Protein AF-A0A381X6Q1-F1 (afdb_monomer_lite)

Radius of gyration: 13.43 Å; chains: 1; bounding box: 30×31×34 Å

Structure (mmCIF, N/CA/C/O backbone):
data_AF-A0A381X6Q1-F1
#
_entry.id   AF-A0A381X6Q1-F1
#
loop_
_atom_site.group_PDB
_atom_site.id
_atom_site.type_symbol
_atom_site.label_atom_id
_atom_site.label_alt_id
_atom_site.label_comp_id
_atom_site.label_asym_id
_atom_site.label_entity_id
_atom_site.label_seq_id
_atom_site.pdbx_PDB_ins_code
_atom_site.Cartn_x
_atom_site.Cartn_y
_atom_site.Cartn_z
_atom_site.occupancy
_atom_site.B_iso_or_equiv
_atom_site.auth_seq_id
_atom_site.auth_comp_id
_atom_site.auth_asym_id
_atom_site.auth_atom_id
_atom_site.pdbx_PDB_model_num
ATOM 1 N N . MET A 1 1 ? 18.362 16.900 20.092 1.00 34.91 1 MET A N 1
ATOM 2 C CA . MET A 1 1 ? 16.971 16.787 19.602 1.00 34.91 1 MET A CA 1
ATOM 3 C C . MET A 1 1 ? 16.890 17.476 18.249 1.00 34.91 1 MET A C 1
ATOM 5 O O . MET A 1 1 ? 16.656 18.673 18.192 1.00 34.91 1 MET A O 1
ATOM 9 N N . THR A 1 2 ? 17.186 16.768 17.163 1.00 34.94 2 THR A N 1
ATOM 10 C CA . THR A 1 2 ? 17.161 17.327 15.802 1.00 34.94 2 THR A CA 1
ATOM 11 C C . THR A 1 2 ? 16.014 16.676 15.038 1.00 34.94 2 THR A C 1
ATOM 13 O O . THR A 1 2 ? 15.945 15.458 14.898 1.00 34.94 2 THR A O 1
ATOM 16 N N . GLY A 1 3 ? 15.042 17.507 14.662 1.00 37.09 3 GLY A N 1
ATOM 17 C CA . GLY A 1 3 ? 13.767 17.098 14.091 1.00 37.09 3 GLY A CA 1
ATOM 18 C C . GLY A 1 3 ? 13.901 16.489 12.699 1.00 37.09 3 GLY A C 1
ATOM 19 O O . GLY A 1 3 ? 14.555 17.043 11.818 1.00 37.09 3 GLY A O 1
ATOM 20 N N . TRP A 1 4 ? 13.207 15.372 12.515 1.00 35.50 4 TRP A N 1
ATOM 21 C CA . TRP A 1 4 ? 12.996 14.655 11.262 1.00 35.50 4 TRP A CA 1
ATOM 22 C C . TRP A 1 4 ? 12.507 15.580 10.134 1.00 35.50 4 TRP A C 1
ATOM 24 O O . TRP A 1 4 ? 11.309 15.832 9.999 1.00 35.50 4 TRP A O 1
ATOM 34 N N . HIS A 1 5 ? 13.423 16.065 9.297 1.00 43.72 5 HIS A N 1
ATOM 35 C CA . HIS A 1 5 ? 13.102 16.697 8.017 1.00 43.72 5 HIS A CA 1
ATOM 36 C C . HIS A 1 5 ? 13.195 15.643 6.911 1.00 43.72 5 HIS A C 1
ATOM 38 O O . HIS A 1 5 ? 14.213 15.516 6.242 1.00 43.72 5 HIS A O 1
ATOM 44 N N . LEU A 1 6 ? 12.121 14.873 6.723 1.00 51.84 6 LEU A N 1
ATOM 45 C CA . LEU A 1 6 ? 11.899 14.214 5.436 1.00 51.84 6 LEU A CA 1
ATOM 46 C C . LEU A 1 6 ? 11.389 15.281 4.448 1.00 51.84 6 LEU A C 1
ATOM 48 O O . LEU A 1 6 ? 10.566 16.113 4.855 1.00 51.84 6 LEU A O 1
ATOM 52 N N . PRO A 1 7 ? 11.847 15.299 3.183 1.00 51.00 7 PRO A N 1
ATOM 53 C CA . PRO A 1 7 ? 11.327 16.220 2.176 1.00 51.00 7 PRO A CA 1
ATOM 54 C C . PRO A 1 7 ? 9.798 16.083 2.093 1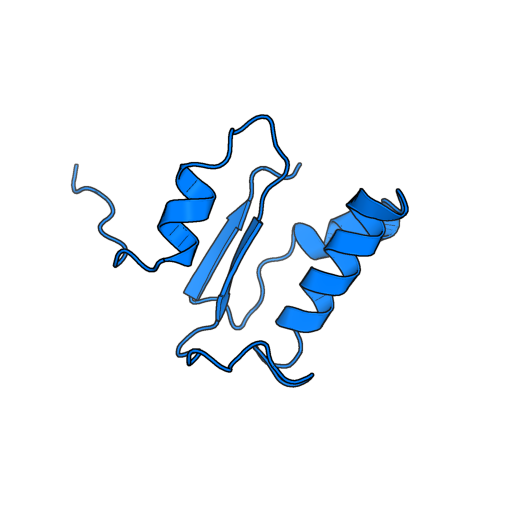.00 51.00 7 PRO A C 1
ATOM 56 O O . PRO A 1 7 ? 9.268 14.973 2.064 1.00 51.00 7 PRO A O 1
ATOM 59 N N . ARG A 1 8 ? 9.066 17.208 2.111 1.00 56.88 8 ARG A N 1
ATOM 60 C CA . ARG A 1 8 ? 7.595 17.210 2.000 1.00 56.88 8 ARG A CA 1
ATOM 61 C C . ARG A 1 8 ? 7.186 16.751 0.601 1.00 56.88 8 ARG A C 1
ATOM 63 O O . ARG A 1 8 ? 6.977 17.570 -0.288 1.00 56.88 8 ARG A O 1
ATOM 70 N N . THR A 1 9 ? 7.034 15.448 0.410 1.00 72.06 9 THR A N 1
ATOM 71 C CA . THR A 1 9 ? 6.320 14.906 -0.748 1.00 72.06 9 THR A CA 1
ATOM 72 C C . THR A 1 9 ? 4.814 15.045 -0.515 1.00 72.06 9 THR A C 1
ATOM 74 O O . THR A 1 9 ? 4.347 14.976 0.627 1.00 72.06 9 THR A O 1
ATOM 77 N N . MET A 1 10 ? 4.033 15.251 -1.583 1.00 73.38 10 MET A N 1
ATOM 78 C CA . MET A 1 10 ? 2.568 15.390 -1.499 1.00 73.38 10 MET A CA 1
ATOM 79 C C . MET A 1 10 ? 1.930 14.216 -0.732 1.00 73.38 10 MET A C 1
ATOM 81 O O . MET A 1 10 ? 1.083 14.435 0.133 1.00 73.38 10 MET A O 1
ATOM 85 N N . GLY A 1 11 ? 2.407 12.989 -0.971 1.00 76.25 11 GLY A N 1
ATOM 86 C CA . GLY A 1 11 ? 1.937 11.788 -0.273 1.00 76.25 11 GLY A CA 1
ATOM 87 C C . GLY A 1 11 ? 2.135 11.847 1.246 1.00 76.25 11 GLY A C 1
ATOM 88 O O . GLY A 1 11 ? 1.211 11.545 2.001 1.00 76.25 11 GLY A O 1
ATOM 89 N N . SER A 1 12 ? 3.296 12.317 1.718 1.00 81.44 12 SER A N 1
ATOM 90 C CA . SER A 1 12 ? 3.581 12.416 3.159 1.00 81.44 12 SER A CA 1
ATOM 91 C C . SER A 1 12 ? 2.682 13.420 3.889 1.00 81.44 12 SER A C 1
ATOM 93 O O . SER A 1 12 ? 2.335 13.202 5.050 1.00 81.44 12 SER A O 1
ATOM 95 N N . SER A 1 13 ? 2.270 14.502 3.219 1.00 85.00 13 SER A N 1
ATOM 96 C CA . SER A 1 13 ? 1.344 15.482 3.798 1.00 85.00 13 SER A CA 1
ATOM 97 C C . SER A 1 13 ? -0.057 14.899 3.969 1.00 85.00 13 SER A C 1
ATOM 99 O O . SER A 1 13 ? -0.681 15.110 5.006 1.00 85.00 13 SER A O 1
ATOM 101 N N . ILE A 1 14 ? -0.544 14.146 2.978 1.00 84.94 14 ILE A N 1
ATOM 102 C CA . ILE A 1 14 ? -1.875 13.523 3.026 1.00 84.94 14 ILE A CA 1
ATOM 103 C C . ILE A 1 14 ? -1.935 12.488 4.159 1.00 84.94 14 ILE A C 1
ATOM 105 O O . ILE A 1 14 ? -2.871 12.501 4.959 1.00 84.94 14 ILE A O 1
ATOM 109 N N . ALA A 1 15 ? -0.902 11.649 4.299 1.00 87.88 15 ALA A N 1
ATOM 110 C CA . ALA A 1 15 ? -0.839 10.640 5.359 1.00 87.88 15 ALA A CA 1
ATOM 111 C C . ALA A 1 15 ? -0.832 11.248 6.777 1.00 87.88 15 ALA A C 1
ATOM 113 O O . ALA A 1 15 ? -1.449 10.697 7.691 1.00 87.88 15 ALA A O 1
ATOM 114 N N . LYS A 1 16 ? -0.169 12.399 6.965 1.00 89.56 16 LYS A N 1
ATOM 115 C CA . LYS A 1 16 ? -0.159 13.133 8.246 1.00 89.56 16 LYS A CA 1
ATOM 116 C C . LYS A 1 16 ? -1.519 13.734 8.595 1.00 89.56 16 LYS A C 1
ATOM 118 O O . LYS A 1 16 ? -1.882 13.753 9.762 1.00 89.56 16 LYS A O 1
ATOM 123 N N . ASN A 1 17 ? -2.257 14.206 7.59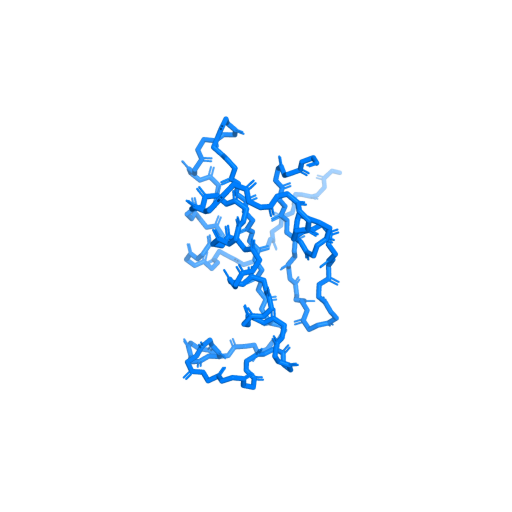3 1.00 93.75 17 ASN A N 1
ATOM 124 C CA . ASN A 1 17 ? -3.569 14.824 7.793 1.00 93.75 17 ASN A CA 1
ATOM 125 C C . ASN A 1 17 ? -4.711 13.795 7.886 1.00 93.75 17 ASN A C 1
ATOM 127 O O . ASN A 1 17 ? -5.829 14.155 8.243 1.00 93.75 17 ASN A O 1
ATOM 131 N N . THR A 1 18 ? -4.446 12.525 7.570 1.00 93.75 18 THR A N 1
ATOM 132 C CA . THR A 1 18 ? -5.407 11.430 7.757 1.00 93.75 18 THR A CA 1
ATOM 133 C C . THR A 1 18 ? -5.486 11.073 9.251 1.00 93.75 18 THR A C 1
ATOM 135 O O . THR A 1 18 ? -4.431 10.807 9.837 1.00 93.75 18 THR A O 1
ATOM 138 N N . PRO A 1 19 ? -6.679 11.041 9.885 1.00 96.75 19 PRO A N 1
ATOM 139 C CA . PRO A 1 19 ? -6.822 10.742 11.313 1.00 96.75 19 PRO A CA 1
ATOM 140 C C . PRO A 1 19 ? -6.157 9.425 11.729 1.00 96.75 19 PRO A C 1
ATOM 142 O O . PRO A 1 19 ? -6.204 8.448 10.987 1.00 96.75 19 PRO A O 1
ATOM 145 N N . GLU A 1 20 ? -5.584 9.366 12.935 1.00 95.06 20 GLU A N 1
ATOM 146 C CA . GLU A 1 20 ? -4.960 8.135 13.456 1.00 95.06 20 GLU A CA 1
ATOM 147 C C . GLU A 1 20 ? -5.961 6.998 13.695 1.00 95.06 20 GLU A C 1
ATOM 149 O O . GLU A 1 20 ? -5.574 5.837 13.691 1.00 95.06 20 GLU A O 1
ATOM 154 N N . SER A 1 21 ? -7.253 7.307 13.842 1.00 96.12 21 SER A N 1
ATOM 155 C CA . SER A 1 21 ? -8.322 6.303 13.915 1.00 96.12 21 SER A CA 1
ATOM 156 C C . SER A 1 21 ? -8.647 5.652 12.566 1.00 96.12 21 SER A C 1
ATOM 158 O O . SER A 1 21 ? -9.391 4.675 12.519 1.00 96.12 21 SER A O 1
ATOM 160 N N . THR A 1 22 ? -8.129 6.192 11.459 1.00 97.31 22 THR A N 1
ATOM 161 C CA . THR A 1 22 ? -8.309 5.623 10.121 1.00 97.31 22 THR A CA 1
ATOM 162 C C . THR A 1 22 ? -7.111 4.737 9.791 1.00 97.31 22 THR A C 1
ATOM 164 O O . THR A 1 22 ? -5.984 5.239 9.824 1.00 97.31 22 THR A O 1
ATOM 167 N N . PRO A 1 23 ? -7.307 3.453 9.437 1.00 97.69 23 PRO A N 1
ATOM 168 C CA . PRO A 1 23 ? -6.218 2.610 8.961 1.00 97.69 23 PRO A CA 1
ATOM 169 C C . PRO A 1 23 ? -5.501 3.276 7.784 1.00 97.69 23 PRO A C 1
ATOM 171 O O . PRO A 1 23 ? -6.132 3.642 6.789 1.00 97.69 23 PRO A O 1
ATOM 174 N N . LYS A 1 24 ? -4.181 3.438 7.886 1.00 97.12 24 LYS A N 1
ATOM 175 C CA . LYS A 1 24 ? -3.351 4.096 6.872 1.00 97.12 24 LYS A CA 1
ATOM 176 C C . LYS A 1 24 ? -1.979 3.450 6.761 1.00 97.12 24 LYS A C 1
ATOM 178 O O . LYS A 1 24 ? -1.391 2.998 7.741 1.00 97.12 24 LYS A O 1
ATOM 183 N N . LEU A 1 25 ? -1.459 3.459 5.541 1.00 96.94 25 LEU A N 1
ATOM 184 C CA . LEU A 1 25 ? -0.121 3.009 5.192 1.00 96.94 25 LEU A CA 1
ATOM 185 C C . LEU A 1 25 ? 0.430 3.943 4.116 1.00 96.94 25 LEU A C 1
ATOM 187 O O . LEU A 1 25 ? -0.251 4.236 3.134 1.00 96.94 25 LEU A O 1
ATOM 191 N N . ILE A 1 26 ? 1.661 4.409 4.299 1.00 96.06 26 ILE A N 1
ATOM 192 C CA . ILE A 1 26 ? 2.432 5.114 3.278 1.00 96.06 26 ILE A CA 1
ATOM 193 C C . ILE A 1 26 ? 3.625 4.253 2.879 1.00 96.06 26 ILE A C 1
ATOM 195 O O . ILE A 1 26 ? 4.379 3.785 3.730 1.00 96.06 26 ILE A O 1
ATOM 199 N N . PHE A 1 27 ? 3.771 4.066 1.571 1.00 95.88 27 PHE A N 1
ATOM 200 C CA . PHE A 1 27 ? 4.886 3.380 0.939 1.00 95.88 27 PHE A CA 1
ATOM 201 C C . PHE A 1 27 ? 5.435 4.276 -0.173 1.00 95.88 27 PHE A C 1
ATOM 203 O O . PHE A 1 27 ? 4.749 4.543 -1.161 1.00 95.88 27 PHE A O 1
ATOM 210 N N . GLU A 1 28 ? 6.659 4.760 0.009 1.00 95.88 28 GLU A N 1
ATOM 211 C CA . GLU A 1 28 ? 7.413 5.486 -1.011 1.00 95.88 28 GLU A CA 1
ATOM 212 C C . GLU A 1 28 ? 8.471 4.556 -1.602 1.00 95.88 28 GLU A C 1
ATOM 214 O O . GLU A 1 28 ? 9.260 3.968 -0.863 1.00 95.88 28 GLU A O 1
ATOM 219 N N . VAL A 1 29 ? 8.473 4.410 -2.927 1.00 95.88 29 VAL A N 1
ATOM 220 C CA . VAL A 1 29 ? 9.469 3.604 -3.641 1.00 95.88 29 VAL A CA 1
ATOM 221 C C . VAL A 1 29 ? 10.759 4.411 -3.775 1.00 95.88 29 VAL A C 1
ATOM 223 O O . VAL A 1 29 ? 10.727 5.529 -4.295 1.00 95.88 29 VAL A O 1
ATOM 226 N N . THR A 1 30 ? 11.888 3.829 -3.374 1.00 95.12 30 THR A N 1
ATOM 227 C CA . THR A 1 30 ? 13.230 4.398 -3.535 1.00 95.12 30 THR A CA 1
ATOM 228 C C . THR A 1 30 ? 13.462 4.812 -4.984 1.00 95.12 30 THR A C 1
ATOM 230 O O . THR A 1 30 ? 13.285 4.013 -5.901 1.00 95.12 30 THR A O 1
ATOM 233 N N . GLU A 1 31 ? 13.816 6.086 -5.185 1.00 93.06 31 GLU A N 1
ATOM 234 C CA . GLU A 1 31 ? 14.040 6.705 -6.504 1.00 93.06 31 GLU A CA 1
ATOM 235 C C . GLU A 1 31 ? 12.835 6.617 -7.470 1.00 93.06 31 GLU A C 1
ATOM 237 O O . GLU A 1 31 ? 12.950 6.846 -8.680 1.00 93.06 31 GLU A O 1
ATOM 242 N N . GLY A 1 32 ? 11.642 6.329 -6.942 1.00 90.75 32 GLY A N 1
ATOM 243 C CA . GLY A 1 32 ? 10.408 6.242 -7.707 1.00 90.75 32 GLY A CA 1
ATOM 244 C C . GLY A 1 32 ? 10.032 7.582 -8.339 1.00 90.75 32 GLY A C 1
ATOM 245 O O . GLY A 1 32 ? 9.860 8.595 -7.664 1.00 90.75 32 GLY A O 1
ATOM 246 N N . LYS A 1 33 ? 9.846 7.593 -9.662 1.00 91.31 33 LYS A N 1
ATOM 247 C CA . LYS A 1 33 ? 9.290 8.753 -10.379 1.00 91.31 33 LYS A CA 1
ATOM 248 C C . LYS A 1 33 ? 7.769 8.797 -10.235 1.00 91.31 33 LYS A C 1
ATOM 250 O O . LYS A 1 33 ? 7.139 7.810 -9.871 1.00 91.31 33 LYS A O 1
ATOM 255 N N . HIS A 1 34 ? 7.155 9.904 -10.649 1.00 92.25 34 HIS A N 1
ATOM 256 C CA . HIS A 1 34 ? 5.700 10.110 -10.585 1.00 92.25 34 HIS A CA 1
ATOM 257 C C . HIS A 1 34 ? 4.857 8.965 -11.191 1.00 92.25 34 HIS A C 1
ATOM 259 O O . HIS A 1 34 ? 3.714 8.759 -10.805 1.00 92.25 34 HIS A O 1
ATOM 265 N N . ARG A 1 35 ? 5.424 8.195 -12.130 1.00 93.94 35 ARG A N 1
ATOM 266 C CA . ARG A 1 35 ? 4.758 7.080 -12.822 1.00 93.94 35 ARG A CA 1
ATOM 267 C C . ARG A 1 35 ? 5.065 5.697 -12.233 1.00 93.94 35 ARG A C 1
ATOM 269 O O . ARG A 1 35 ? 4.653 4.704 -12.827 1.00 93.94 35 ARG A O 1
ATOM 276 N N . VAL A 1 36 ? 5.803 5.607 -11.121 1.00 94.31 36 VAL A N 1
ATOM 277 C CA . VAL A 1 36 ? 6.320 4.333 -10.583 1.00 94.31 36 VAL A CA 1
ATOM 278 C C . VAL A 1 36 ? 5.209 3.321 -10.287 1.00 94.31 36 VAL A C 1
ATOM 280 O O . VAL A 1 36 ? 5.413 2.130 -10.478 1.00 94.31 36 VAL A O 1
ATOM 283 N N . ALA A 1 37 ? 4.013 3.781 -9.917 1.00 94.44 37 ALA A N 1
ATOM 284 C CA . ALA A 1 37 ? 2.868 2.927 -9.603 1.00 94.44 37 ALA A CA 1
ATOM 285 C C . ALA A 1 37 ? 2.001 2.531 -10.819 1.00 94.44 37 ALA A C 1
ATOM 287 O O . ALA A 1 37 ? 1.036 1.790 -10.660 1.00 94.44 37 ALA A O 1
ATOM 288 N N . ASN A 1 38 ? 2.323 2.986 -12.036 1.00 95.31 38 ASN A N 1
ATOM 289 C CA . ASN A 1 38 ? 1.463 2.794 -13.215 1.00 95.31 38 ASN A CA 1
ATOM 290 C C . ASN A 1 38 ? 1.719 1.476 -13.963 1.00 95.31 38 ASN A C 1
ATOM 292 O O . ASN A 1 38 ? 1.202 1.282 -15.061 1.00 95.31 38 ASN A O 1
ATOM 296 N N . SER A 1 39 ? 2.556 0.590 -13.423 1.00 91.00 39 SER A N 1
ATOM 297 C CA . SER A 1 39 ? 2.855 -0.700 -14.042 1.00 91.00 39 SER A CA 1
ATOM 298 C C . SER A 1 39 ? 3.009 -1.798 -12.991 1.00 91.00 39 SER A C 1
ATOM 300 O O . SER A 1 39 ? 3.373 -1.494 -11.851 1.00 91.00 39 SER A O 1
ATOM 302 N N . PRO A 1 40 ? 2.838 -3.075 -13.376 1.00 88.44 40 PRO A N 1
ATOM 303 C CA . PRO A 1 40 ? 3.081 -4.206 -12.482 1.00 88.44 40 PRO A CA 1
ATOM 304 C C . PRO A 1 40 ? 4.515 -4.281 -11.936 1.00 88.44 40 PRO A C 1
ATOM 306 O O . PRO A 1 40 ? 4.744 -4.964 -10.946 1.00 88.44 40 PRO A O 1
ATOM 309 N N . LEU A 1 41 ? 5.479 -3.591 -12.559 1.00 89.06 41 LEU A N 1
ATOM 310 C CA . LEU A 1 41 ? 6.888 -3.590 -12.151 1.00 89.06 41 LEU A CA 1
ATOM 311 C C . LEU A 1 41 ? 7.223 -2.511 -11.109 1.00 89.06 41 LEU A C 1
ATOM 313 O O . LEU A 1 41 ? 8.357 -2.452 -10.636 1.00 89.06 41 LEU A O 1
ATOM 317 N N . GLY A 1 42 ? 6.263 -1.659 -10.735 1.00 92.25 42 GLY A N 1
ATOM 318 C CA . GLY A 1 42 ? 6.465 -0.606 -9.739 1.00 92.25 42 GLY A CA 1
ATOM 319 C C . GLY A 1 42 ? 6.990 -1.152 -8.411 1.00 92.25 42 GLY A C 1
ATOM 320 O O . GLY A 1 42 ? 6.357 -2.021 -7.810 1.00 92.25 42 GLY A O 1
ATOM 321 N N . GLY A 1 43 ? 8.154 -0.664 -7.966 1.00 91.81 43 GLY A N 1
ATOM 322 C CA . GLY A 1 43 ? 8.821 -1.166 -6.758 1.00 91.81 43 GLY A CA 1
ATOM 323 C C . GLY A 1 43 ? 9.088 -2.674 -6.814 1.00 91.81 43 GLY A C 1
ATOM 324 O O . GLY A 1 43 ? 8.797 -3.380 -5.858 1.00 91.81 43 GLY A O 1
ATOM 325 N N . ASN A 1 44 ? 9.527 -3.199 -7.965 1.00 94.19 44 ASN A N 1
ATOM 326 C CA . ASN A 1 44 ? 9.704 -4.640 -8.204 1.00 94.19 44 ASN A CA 1
ATOM 327 C C . ASN A 1 44 ? 8.436 -5.475 -7.921 1.00 94.19 44 ASN A C 1
ATOM 329 O O . ASN A 1 44 ? 8.514 -6.613 -7.463 1.00 94.19 44 ASN A O 1
ATOM 333 N N . GLY A 1 45 ? 7.256 -4.898 -8.173 1.00 95.88 45 GLY A N 1
ATOM 334 C CA . GLY A 1 45 ? 5.952 -5.523 -7.929 1.00 95.88 45 GLY A CA 1
ATOM 335 C C . GLY A 1 45 ? 5.414 -5.357 -6.505 1.00 95.88 45 GLY A C 1
ATOM 336 O O . GLY A 1 45 ? 4.267 -5.723 -6.230 1.00 95.88 45 GLY A O 1
ATOM 337 N N . GLU A 1 46 ? 6.181 -4.755 -5.594 1.00 96.62 46 GLU A N 1
ATOM 338 C CA . GLU A 1 46 ? 5.758 -4.558 -4.205 1.00 96.62 46 GLU A CA 1
ATOM 339 C C . GLU A 1 46 ? 4.605 -3.551 -4.082 1.00 96.62 46 GLU A C 1
ATOM 341 O O . GLU A 1 46 ? 3.762 -3.705 -3.195 1.00 96.62 46 GLU A O 1
ATOM 346 N N .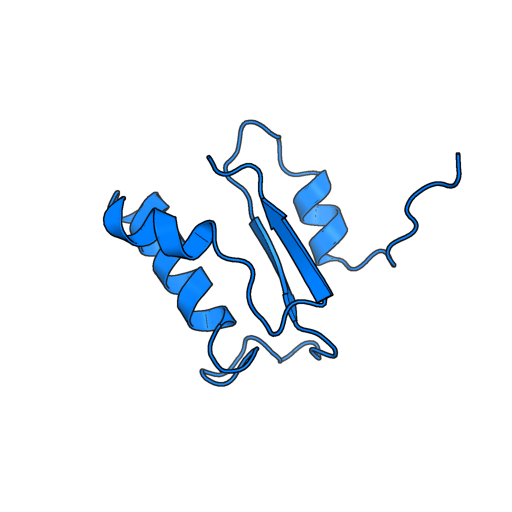 VAL A 1 47 ? 4.496 -2.592 -5.016 1.00 96.81 47 VAL A N 1
ATOM 347 C 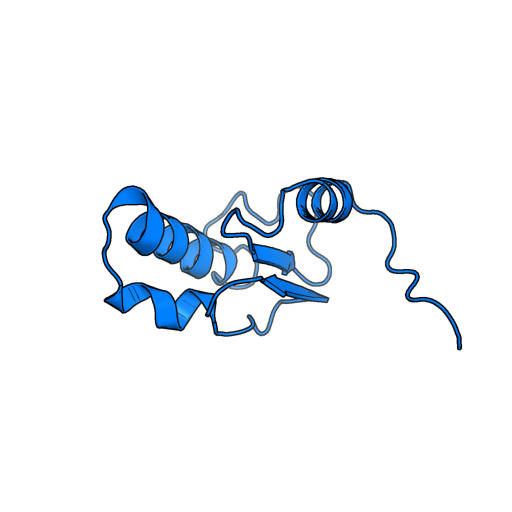CA . VAL A 1 47 ? 3.353 -1.660 -5.093 1.00 96.81 47 VAL A CA 1
ATOM 348 C C . VAL A 1 47 ? 2.050 -2.432 -5.304 1.00 96.81 47 VAL A C 1
ATOM 350 O O . VAL A 1 47 ? 1.091 -2.252 -4.553 1.00 96.81 47 VAL A O 1
ATOM 353 N N . GLY A 1 48 ? 2.023 -3.338 -6.286 1.00 96.75 48 GLY A N 1
ATOM 354 C CA . GLY A 1 48 ? 0.846 -4.158 -6.580 1.00 96.75 48 GLY A CA 1
ATOM 355 C C . GLY A 1 48 ? 0.502 -5.110 -5.435 1.00 96.75 48 GLY A C 1
ATOM 356 O O . GLY A 1 48 ? -0.663 -5.223 -5.052 1.00 96.75 48 GLY A O 1
ATOM 357 N N . ARG A 1 49 ? 1.519 -5.741 -4.830 1.00 97.00 49 ARG A N 1
ATOM 358 C CA . ARG A 1 49 ? 1.347 -6.630 -3.670 1.00 97.00 49 ARG A CA 1
ATOM 359 C C . ARG A 1 49 ? 0.634 -5.923 -2.514 1.00 97.00 49 ARG A C 1
ATOM 361 O O . ARG A 1 49 ? -0.319 -6.477 -1.963 1.00 97.00 49 ARG A O 1
ATOM 368 N N . LEU A 1 50 ? 1.073 -4.714 -2.154 1.00 97.56 50 LEU A N 1
ATOM 369 C CA . LEU A 1 50 ? 0.457 -3.941 -1.073 1.00 97.56 50 LEU A CA 1
ATOM 370 C C . LEU A 1 50 ? -0.934 -3.426 -1.449 1.00 97.56 50 LEU A C 1
ATOM 372 O O . LEU A 1 50 ? -1.849 -3.558 -0.642 1.00 97.56 50 LEU A O 1
ATOM 376 N N . ALA A 1 51 ? -1.123 -2.919 -2.670 1.00 97.00 51 ALA A N 1
ATOM 377 C CA . ALA A 1 51 ? -2.423 -2.426 -3.127 1.00 97.00 51 ALA A CA 1
ATOM 378 C C . ALA A 1 51 ? -3.501 -3.525 -3.102 1.00 97.00 51 ALA A C 1
ATOM 380 O O . ALA A 1 51 ? -4.590 -3.317 -2.571 1.00 97.00 51 ALA A O 1
ATOM 381 N N . ILE A 1 52 ? -3.184 -4.723 -3.605 1.00 97.88 52 ILE A N 1
ATOM 382 C CA . ILE A 1 52 ? -4.109 -5.866 -3.571 1.00 97.88 52 ILE A CA 1
ATOM 383 C C . ILE A 1 52 ? -4.379 -6.292 -2.127 1.00 97.88 52 ILE A C 1
ATOM 385 O O . ILE A 1 52 ? -5.530 -6.517 -1.762 1.00 97.88 52 ILE A O 1
ATOM 389 N N . SER A 1 53 ? -3.342 -6.367 -1.289 1.00 98.50 53 SER A N 1
ATOM 390 C CA . SER A 1 53 ? -3.506 -6.735 0.123 1.00 98.50 53 SER A CA 1
ATOM 391 C C . SER A 1 53 ? -4.389 -5.735 0.875 1.00 98.50 53 SER A C 1
ATOM 393 O O . SER A 1 53 ? -5.195 -6.142 1.707 1.00 98.50 53 SER A O 1
ATOM 395 N N . TRP A 1 54 ? -4.295 -4.443 0.547 1.00 98.62 54 TRP A N 1
ATOM 396 C CA . TRP A 1 54 ? -5.128 -3.392 1.130 1.00 98.62 54 TRP A CA 1
ATOM 397 C C . TRP A 1 54 ? -6.606 -3.601 0.804 1.00 98.62 54 TRP A C 1
ATOM 399 O O . TRP A 1 54 ? -7.446 -3.600 1.702 1.00 98.62 54 TRP A O 1
ATOM 409 N N . LEU A 1 55 ? -6.917 -3.845 -0.473 1.00 98.69 55 LEU A N 1
ATOM 410 C CA . LEU A 1 55 ? -8.281 -4.131 -0.918 1.00 98.69 55 LEU A CA 1
ATOM 411 C C . LEU A 1 55 ? -8.809 -5.426 -0.290 1.00 98.69 55 LEU A C 1
ATOM 413 O O . LEU A 1 55 ? -9.913 -5.437 0.245 1.00 98.69 55 LEU A O 1
ATOM 417 N N . LYS A 1 56 ? -8.009 -6.497 -0.261 1.00 98.81 56 LYS A N 1
ATOM 418 C CA . LYS A 1 56 ? -8.408 -7.753 0.388 1.00 98.81 56 LYS A CA 1
ATOM 419 C C . LYS A 1 56 ? -8.785 -7.556 1.855 1.00 98.81 56 LYS A C 1
ATOM 421 O O . LYS A 1 56 ? -9.816 -8.064 2.280 1.00 98.81 56 LYS A O 1
ATOM 426 N N . VAL A 1 57 ? -8.013 -6.778 2.610 1.00 98.56 57 VAL A N 1
ATOM 427 C CA . VAL A 1 57 ? -8.296 -6.543 4.034 1.00 98.56 57 VAL A CA 1
ATOM 428 C C . VAL A 1 57 ? -9.495 -5.615 4.239 1.00 98.56 57 VAL A C 1
ATOM 430 O O . VAL A 1 57 ? -10.394 -5.959 4.998 1.00 98.56 57 VAL A O 1
ATOM 433 N N . PHE A 1 58 ? -9.523 -4.446 3.594 1.00 98.31 58 PHE A N 1
ATOM 434 C CA . PHE A 1 58 ? -10.480 -3.386 3.946 1.00 98.31 58 PHE A CA 1
ATOM 435 C C . PHE A 1 58 ? -11.740 -3.341 3.081 1.00 98.31 58 PHE A C 1
ATOM 437 O O . PHE A 1 58 ? -12.746 -2.799 3.530 1.00 98.31 58 PHE A O 1
ATOM 444 N N . LEU A 1 59 ? -11.707 -3.898 1.866 1.00 98.38 59 LEU A N 1
ATOM 445 C CA . LEU A 1 59 ? -12.891 -4.012 1.008 1.00 98.38 59 LEU A CA 1
ATOM 446 C C . LEU A 1 59 ? -13.567 -5.377 1.162 1.00 98.38 59 LEU A C 1
ATOM 448 O O . LEU A 1 59 ? -14.790 -5.446 1.225 1.00 98.38 59 LEU A O 1
ATOM 452 N N . GLU A 1 60 ? -12.783 -6.455 1.230 1.00 98.50 60 GLU A N 1
ATOM 453 C CA . GLU A 1 60 ? -13.317 -7.825 1.286 1.00 98.50 60 GLU A CA 1
ATOM 454 C C . GLU A 1 60 ? -13.314 -8.444 2.696 1.00 98.50 60 GLU A C 1
ATOM 456 O O . GLU A 1 60 ? -13.908 -9.501 2.895 1.00 98.50 60 GLU A O 1
ATOM 461 N N . GLY A 1 61 ? -12.658 -7.826 3.686 1.00 98.31 61 GLY A N 1
ATOM 462 C CA . GLY A 1 61 ? -12.573 -8.371 5.049 1.00 98.31 61 GLY A CA 1
ATOM 463 C C . GLY A 1 61 ? -11.652 -9.592 5.196 1.00 98.31 61 GLY A C 1
ATOM 464 O O . GLY A 1 61 ? -11.670 -10.266 6.228 1.00 98.31 61 GLY A O 1
ATOM 465 N N . ASP A 1 62 ? -10.829 -9.900 4.190 1.00 98.56 62 ASP A N 1
ATOM 466 C CA . ASP A 1 62 ? -9.937 -11.058 4.192 1.00 98.56 62 ASP A CA 1
ATOM 467 C C . ASP A 1 62 ? -8.635 -10.770 4.956 1.00 98.56 62 ASP A C 1
ATOM 469 O O . ASP A 1 62 ? -7.599 -10.377 4.404 1.00 98.56 62 ASP A O 1
ATOM 473 N N . ASN A 1 63 ? -8.677 -11.024 6.263 1.00 97.88 63 ASN A N 1
ATOM 474 C CA . ASN A 1 63 ? -7.545 -10.808 7.164 1.00 97.88 63 ASN A CA 1
ATOM 475 C C . ASN A 1 63 ? -6.317 -11.689 6.873 1.00 97.88 63 ASN A C 1
ATOM 477 O O . ASN A 1 63 ? -5.234 -11.381 7.376 1.00 97.88 63 ASN A O 1
ATOM 481 N N . ARG A 1 64 ? -6.407 -12.723 6.021 1.00 97.94 64 ARG A N 1
ATOM 482 C CA . ARG A 1 64 ? -5.230 -13.526 5.625 1.00 97.94 64 ARG A CA 1
ATOM 483 C C . ARG A 1 64 ? -4.170 -12.678 4.917 1.00 97.94 64 ARG A C 1
ATOM 485 O O . ARG A 1 64 ? -2.986 -13.016 4.960 1.00 97.94 64 ARG A O 1
ATOM 492 N N . TYR A 1 65 ? -4.581 -11.568 4.299 1.00 98.44 65 TYR A N 1
ATOM 493 C CA . TYR A 1 65 ? -3.697 -10.646 3.586 1.00 98.44 65 TYR A CA 1
ATOM 494 C C . TYR A 1 65 ? -3.058 -9.576 4.478 1.00 98.44 65 TYR A C 1
ATOM 496 O O . TYR A 1 65 ? -2.074 -8.958 4.068 1.00 98.44 65 TYR A O 1
ATOM 504 N N . ARG A 1 66 ? -3.537 -9.390 5.716 1.00 98.00 66 ARG A N 1
ATOM 505 C CA . ARG A 1 66 ? -3.010 -8.379 6.652 1.00 98.00 66 ARG A CA 1
ATOM 506 C C . ARG A 1 66 ? -1.511 -8.525 6.879 1.00 98.00 66 ARG A C 1
ATOM 508 O O . ARG A 1 66 ? -0.793 -7.532 6.872 1.00 98.00 66 ARG A O 1
ATOM 515 N N . ARG A 1 67 ? -1.013 -9.765 6.950 1.00 97.38 67 ARG A N 1
ATOM 516 C CA . ARG A 1 67 ? 0.424 -10.060 7.085 1.00 97.38 67 ARG A CA 1
ATOM 517 C C . ARG A 1 67 ? 1.293 -9.390 6.021 1.00 97.38 67 ARG A C 1
ATOM 519 O O . ARG A 1 67 ? 2.462 -9.140 6.288 1.00 97.38 67 ARG A O 1
ATOM 526 N N . PHE A 1 68 ? 0.772 -9.137 4.820 1.00 97.88 68 PHE A N 1
ATOM 527 C CA . PHE A 1 68 ? 1.530 -8.489 3.750 1.00 97.88 68 PHE A CA 1
ATOM 528 C C . PHE A 1 68 ? 1.593 -6.971 3.923 1.00 97.88 68 PHE A C 1
ATOM 530 O O . PHE A 1 68 ? 2.568 -6.374 3.482 1.00 97.88 68 PHE A O 1
ATOM 537 N N . LEU A 1 69 ? 0.605 -6.367 4.596 1.00 98.12 69 LEU A N 1
ATOM 538 C CA . LEU A 1 69 ? 0.575 -4.938 4.925 1.00 98.12 69 LEU A CA 1
ATOM 539 C C . LEU A 1 69 ? 1.519 -4.566 6.075 1.00 98.12 69 LEU A C 1
ATOM 541 O O . LEU A 1 69 ? 1.868 -3.402 6.212 1.00 98.12 69 LEU A O 1
ATOM 545 N N . LEU A 1 70 ? 1.946 -5.544 6.878 1.00 97.12 70 LEU A N 1
ATOM 546 C CA . LEU A 1 70 ? 2.891 -5.353 7.987 1.00 97.12 70 LEU A CA 1
ATOM 547 C C . LEU A 1 70 ? 4.356 -5.600 7.582 1.00 97.12 70 LEU A C 1
ATOM 549 O O . LEU A 1 70 ? 5.259 -5.469 8.401 1.00 97.12 70 LEU A O 1
ATOM 553 N N . GLN A 1 71 ? 4.605 -5.988 6.328 1.00 96.69 71 GLN A N 1
ATOM 554 C CA . GLN A 1 71 ? 5.945 -6.289 5.823 1.00 96.69 71 GLN A CA 1
ATOM 555 C C . GLN A 1 71 ? 6.476 -5.131 4.985 1.00 96.69 71 GLN A C 1
ATOM 557 O O . GLN A 1 71 ? 6.010 -4.927 3.859 1.00 96.69 71 GLN A O 1
ATOM 562 N N . GLU A 1 72 ? 7.485 -4.439 5.514 1.00 97.19 72 GLU A N 1
ATOM 563 C CA . GLU A 1 72 ? 8.192 -3.369 4.812 1.00 97.19 72 GLU A CA 1
ATOM 564 C C . GLU A 1 72 ? 8.785 -3.871 3.478 1.00 97.19 72 GLU A C 1
ATOM 566 O O . GLU A 1 72 ? 9.541 -4.849 3.465 1.00 97.19 72 GLU A O 1
ATOM 571 N N . PRO A 1 73 ? 8.423 -3.245 2.341 1.00 97.00 73 PRO A N 1
ATOM 572 C CA . PRO A 1 73 ? 9.000 -3.547 1.036 1.00 97.00 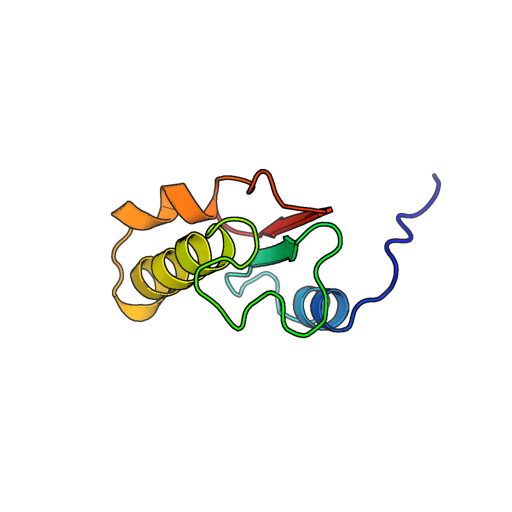73 PRO A CA 1
ATOM 573 C C . PRO A 1 73 ? 10.502 -3.270 0.980 1.00 97.00 73 PRO A C 1
ATOM 575 O O . PRO A 1 73 ? 10.970 -2.249 1.479 1.00 97.00 73 PRO A O 1
ATOM 578 N N . LYS A 1 74 ? 11.260 -4.114 0.274 1.00 96.12 74 LYS A N 1
ATOM 579 C CA . LYS A 1 74 ? 12.702 -3.876 0.066 1.00 96.12 74 LYS A CA 1
ATOM 580 C C . LYS A 1 74 ? 12.972 -2.645 -0.795 1.00 96.12 74 LYS A C 1
ATOM 582 O O . LYS A 1 74 ? 14.041 -2.054 -0.698 1.00 96.12 74 LYS A O 1
ATOM 587 N N . SER A 1 75 ? 12.029 -2.282 -1.659 1.00 95.75 75 SER A N 1
ATOM 588 C CA . SER A 1 75 ? 12.120 -1.100 -2.515 1.00 95.75 75 SER A CA 1
ATOM 589 C C . SER A 1 75 ? 11.689 0.199 -1.823 1.00 95.75 75 SER A C 1
ATOM 591 O O . SER A 1 75 ? 11.537 1.203 -2.513 1.00 95.75 75 SER A O 1
ATOM 593 N N . ALA A 1 76 ? 11.470 0.212 -0.502 1.00 96.38 76 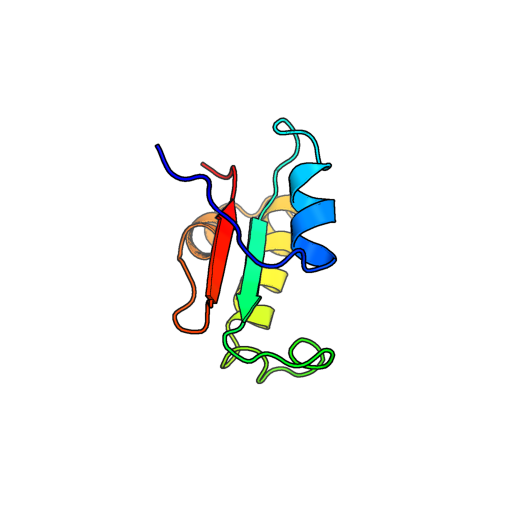ALA A N 1
ATOM 594 C CA . ALA A 1 76 ? 10.998 1.393 0.216 1.00 96.38 76 ALA A CA 1
ATOM 595 C C . ALA A 1 76 ? 12.116 2.384 0.582 1.00 96.38 76 ALA A C 1
ATOM 597 O O . ALA A 1 76 ? 13.125 2.007 1.173 1.00 96.38 76 ALA A O 1
ATOM 598 N N . SER A 1 77 ? 11.886 3.671 0.304 1.00 95.62 77 SER A N 1
ATOM 599 C CA . SER A 1 77 ? 12.582 4.791 0.961 1.00 95.62 77 SER A CA 1
ATOM 600 C C . SER A 1 77 ? 11.824 5.269 2.202 1.00 95.62 77 SER A C 1
ATOM 602 O O . SER A 1 77 ? 12.403 5.886 3.097 1.00 95.62 77 SER A O 1
ATOM 604 N N . LEU A 1 78 ? 10.519 4.985 2.261 1.00 95.06 78 LEU A N 1
ATOM 605 C CA . LEU A 1 78 ? 9.650 5.246 3.399 1.00 95.06 78 LEU A CA 1
ATOM 606 C C . LEU A 1 78 ? 8.569 4.169 3.479 1.00 95.06 78 LEU A C 1
ATOM 608 O O . LEU A 1 78 ? 7.819 3.968 2.523 1.00 95.06 78 LEU A O 1
ATOM 612 N N . PHE A 1 79 ? 8.424 3.565 4.654 1.00 95.75 79 PHE A N 1
ATOM 613 C CA . PHE A 1 79 ? 7.297 2.707 4.988 1.00 95.75 79 PHE A CA 1
ATOM 614 C C . PHE A 1 79 ? 6.785 3.045 6.390 1.00 95.75 79 PHE A C 1
ATOM 616 O O . PHE A 1 79 ? 7.519 2.944 7.372 1.00 95.75 79 PHE A O 1
ATOM 623 N N . LYS A 1 80 ? 5.540 3.517 6.500 1.00 95.62 80 LYS A N 1
ATOM 624 C CA . LYS A 1 80 ? 4.899 3.814 7.795 1.00 95.62 80 LYS A CA 1
ATOM 625 C C . LYS A 1 80 ? 3.436 3.411 7.759 1.00 95.62 80 LYS A C 1
ATOM 627 O O . LYS A 1 80 ? 2.765 3.640 6.758 1.00 95.62 80 LYS A O 1
ATOM 632 N N . SER A 1 81 ? 2.927 2.872 8.858 1.00 95.94 81 SER A N 1
ATOM 633 C CA . SER A 1 81 ? 1.510 2.543 9.005 1.00 95.94 81 SER A CA 1
ATOM 634 C C . SER A 1 81 ? 1.072 2.675 10.463 1.00 95.94 81 SER A C 1
ATOM 636 O O . SER A 1 81 ? 1.923 2.720 11.351 1.00 95.94 81 SER A O 1
ATOM 638 N N . ASN A 1 82 ? -0.238 2.742 10.696 1.00 96.12 82 ASN A N 1
ATOM 639 C CA . ASN A 1 82 ? -0.855 2.565 12.019 1.00 96.12 82 ASN A CA 1
ATOM 640 C C . ASN A 1 82 ? -1.590 1.216 12.120 1.00 96.12 82 ASN A C 1
ATOM 642 O O . ASN A 1 82 ? -2.539 1.077 12.887 1.00 96.12 82 ASN A O 1
ATOM 646 N N . LEU A 1 83 ? -1.213 0.254 11.275 1.00 95.94 83 LEU A N 1
ATOM 647 C CA . LEU A 1 83 ? -1.811 -1.071 11.278 1.00 95.94 83 LEU A CA 1
ATOM 648 C C . LEU A 1 83 ? -1.184 -1.922 12.383 1.00 95.94 83 LEU A C 1
ATOM 650 O O . LEU A 1 83 ? 0.037 -1.942 12.528 1.00 95.94 83 LEU A O 1
ATOM 654 N N . GLU A 1 84 ? -2.038 -2.652 13.095 1.00 83.06 84 GLU A N 1
ATOM 655 C CA . GLU A 1 84 ? -1.686 -3.720 14.038 1.00 83.06 84 GLU A CA 1
ATOM 656 C C . GLU A 1 84 ? -1.923 -5.105 13.414 1.00 83.06 84 GLU A C 1
ATOM 658 O O . GLU A 1 84 ? -2.840 -5.241 12.549 1.00 83.06 84 GLU A O 1
#

InterPro domains:
  IPR029058 Alpha/Beta hydrolase fold [G3DSA:3.40.50.1820] (3-83)
  IPR041127 PET hydrolase/cutinase-like [PF12740] (22-76)

Secondary structure (DSSP, 8-state):
---------HHHHHHHHS-TTS--EEEEETT--TTTTSSTTGGGGHHHHHHHHHHHHHTS--GGGHHHHTS--TTEEEEEE---

Sequence (84 aa):
MTGWHLPRTMGSSIAKNTPESTPKLIFEVTEGKHRVANSPLGGNGEVGRLAISWLKVFLEGDNRYRRFLLQEPKSASLFKSNLE

Foldseek 3Di:
DDDDDDPDDVQVVVQVPPDLVDWDKDFDFAVDDPCLLVDCCRLDNLSVLLVVLVCCCPVVVNCVSVVSLPDHRPRGPDIDTSRD

Organism: NCBI:txid408172

pLDDT: mean 89.38, std 16.08, range [34.91, 98.81]